Protein AF-A0A838WSV6-F1 (afdb_monomer)

pLDDT: mean 86.78, std 6.26, range [62.66, 94.44]

Structure (mmCIF, N/CA/C/O backbone):
data_AF-A0A838WSV6-F1
#
_entry.id   AF-A0A838WSV6-F1
#
loop_
_atom_site.group_PDB
_atom_site.id
_atom_site.type_symbol
_atom_site.label_atom_id
_atom_site.label_alt_id
_atom_site.label_comp_id
_atom_site.label_asym_id
_atom_site.label_entity_id
_atom_site.label_seq_id
_atom_site.pdbx_PDB_ins_code
_atom_site.Cartn_x
_atom_site.Cartn_y
_atom_site.Cartn_z
_atom_site.occupancy
_atom_site.B_iso_or_equiv
_atom_site.auth_seq_id
_atom_site.auth_comp_id
_atom_site.auth_asym_id
_atom_site.auth_atom_id
_atom_site.pdbx_PDB_model_num
ATOM 1 N N . MET A 1 1 ? 20.507 10.374 -5.908 1.00 62.66 1 MET A N 1
ATOM 2 C CA . MET A 1 1 ? 19.680 9.194 -5.598 1.00 62.66 1 MET A CA 1
ATOM 3 C C . MET A 1 1 ? 18.354 9.724 -5.115 1.00 62.66 1 MET A C 1
ATOM 5 O O . MET A 1 1 ? 18.390 10.450 -4.132 1.00 62.66 1 MET A O 1
ATOM 9 N N . SER A 1 2 ? 17.233 9.409 -5.757 1.00 73.19 2 SER A N 1
ATOM 10 C CA . SER A 1 2 ? 15.965 9.461 -5.020 1.00 73.19 2 SER A CA 1
ATOM 11 C C . SER A 1 2 ? 14.838 8.792 -5.789 1.00 73.19 2 SER A C 1
ATOM 13 O O . SER A 1 2 ? 14.172 9.414 -6.612 1.00 73.19 2 SER A O 1
ATOM 15 N N . ILE A 1 3 ? 14.598 7.529 -5.443 1.00 84.69 3 ILE A N 1
ATOM 16 C CA . ILE A 1 3 ? 13.220 7.062 -5.355 1.00 84.69 3 ILE A CA 1
ATOM 17 C C . ILE A 1 3 ? 12.619 7.745 -4.126 1.00 84.69 3 ILE A C 1
ATOM 19 O O . ILE A 1 3 ? 13.235 7.728 -3.056 1.00 84.69 3 ILE A O 1
ATOM 23 N N . VAL A 1 4 ? 11.454 8.363 -4.273 1.00 89.69 4 VAL A N 1
ATOM 24 C CA . VAL A 1 4 ? 10.705 8.948 -3.156 1.00 89.69 4 VAL A CA 1
ATOM 25 C C . VAL A 1 4 ? 9.427 8.167 -2.913 1.00 89.69 4 VAL A C 1
ATOM 27 O O . VAL A 1 4 ? 8.912 7.500 -3.809 1.00 89.69 4 VAL A O 1
ATOM 30 N N . SER A 1 5 ? 8.917 8.268 -1.688 1.00 88.25 5 SER A N 1
ATOM 31 C CA . SER A 1 5 ? 7.618 7.718 -1.319 1.00 88.25 5 SER A CA 1
ATOM 32 C C . SER A 1 5 ? 6.706 8.824 -0.808 1.00 88.25 5 SER A C 1
ATOM 34 O O . SER A 1 5 ? 7.166 9.751 -0.137 1.00 88.25 5 SER A O 1
ATOM 36 N N . LYS A 1 6 ? 5.418 8.719 -1.123 1.00 90.56 6 LYS A N 1
ATOM 37 C CA . LYS A 1 6 ? 4.352 9.567 -0.594 1.00 90.56 6 LYS A CA 1
ATOM 38 C C . LYS A 1 6 ? 3.283 8.674 0.017 1.00 90.56 6 LYS A C 1
ATOM 40 O O . LYS A 1 6 ? 2.938 7.649 -0.564 1.00 90.56 6 LYS A O 1
ATOM 45 N N . ILE A 1 7 ? 2.764 9.077 1.172 1.00 90.44 7 ILE A N 1
ATOM 46 C CA . ILE A 1 7 ? 1.646 8.406 1.835 1.00 90.44 7 ILE A CA 1
ATOM 47 C C . ILE A 1 7 ? 0.436 9.334 1.766 1.00 90.44 7 ILE A C 1
ATOM 49 O O . ILE A 1 7 ? 0.531 10.490 2.182 1.00 90.44 7 ILE A O 1
ATOM 53 N N . ASN A 1 8 ? -0.684 8.829 1.255 1.00 91.69 8 ASN A N 1
ATOM 54 C CA . ASN A 1 8 ? -1.972 9.513 1.274 1.00 91.69 8 ASN A CA 1
ATOM 55 C C . ASN A 1 8 ? -2.958 8.700 2.122 1.00 91.69 8 ASN A C 1
ATOM 57 O O . ASN A 1 8 ? -2.988 7.471 2.054 1.00 91.69 8 ASN A O 1
ATOM 61 N N . LEU A 1 9 ? -3.776 9.394 2.909 1.00 93.06 9 LEU A N 1
ATOM 62 C CA . LEU A 1 9 ? -4.939 8.799 3.560 1.00 93.06 9 LEU A CA 1
ATOM 63 C C . LEU A 1 9 ? -6.146 9.086 2.676 1.00 93.06 9 LEU A C 1
ATOM 65 O O . LEU A 1 9 ? -6.361 10.241 2.317 1.00 93.06 9 LEU A O 1
ATOM 69 N N . LEU A 1 10 ? -6.912 8.065 2.312 1.00 94.19 10 LEU A N 1
ATOM 70 C CA . LEU A 1 10 ? -8.081 8.202 1.446 1.00 94.19 10 LEU A CA 1
ATOM 71 C C . LEU A 1 10 ? -9.330 7.712 2.179 1.00 94.19 10 LEU A C 1
ATOM 73 O O . LEU A 1 10 ? -9.259 6.829 3.038 1.00 94.19 10 LEU A O 1
ATOM 77 N N . GLN A 1 11 ? -10.480 8.286 1.847 1.00 94.44 11 GLN A N 1
ATOM 78 C CA . GLN A 1 11 ? -11.767 7.838 2.371 1.00 94.44 11 GLN A CA 1
ATOM 79 C C . GLN A 1 11 ? -12.054 6.396 1.946 1.00 94.44 11 GLN A C 1
ATOM 81 O O . GLN A 1 11 ? -11.677 5.982 0.850 1.00 94.44 11 GLN A O 1
ATOM 86 N N . ASP A 1 12 ? -12.758 5.645 2.792 1.00 92.69 12 ASP A N 1
ATOM 87 C CA . ASP A 1 12 ? -13.428 4.432 2.335 1.00 92.69 12 ASP A CA 1
ATOM 88 C C . ASP A 1 12 ? -14.756 4.796 1.661 1.00 92.69 12 ASP A C 1
ATOM 90 O O . ASP A 1 12 ? -15.660 5.341 2.294 1.00 92.69 12 ASP A O 1
ATOM 94 N N . ASN A 1 13 ? -14.867 4.503 0.368 1.00 93.25 13 ASN A N 1
ATOM 95 C CA . ASN A 1 13 ? -16.085 4.655 -0.413 1.00 93.25 13 ASN A CA 1
ATOM 96 C C . ASN A 1 13 ? -16.657 3.267 -0.723 1.00 93.25 13 ASN A C 1
ATOM 98 O O . ASN A 1 13 ? -16.416 2.701 -1.792 1.00 93.25 13 ASN A O 1
ATOM 102 N N . ALA A 1 14 ? -17.368 2.699 0.254 1.00 90.81 14 ALA A N 1
ATOM 103 C CA . ALA A 1 14 ? -17.974 1.368 0.179 1.00 90.81 14 ALA A CA 1
ATOM 104 C C . ALA A 1 14 ? -16.969 0.253 -0.182 1.00 90.81 14 ALA A C 1
ATOM 106 O O . ALA A 1 14 ? -17.236 -0.582 -1.047 1.00 90.81 14 ALA A O 1
ATOM 107 N N . GLY A 1 15 ? -15.805 0.239 0.476 1.00 88.75 15 GLY A N 1
ATOM 108 C CA . GLY A 1 15 ? -14.758 -0.752 0.220 1.00 88.75 15 GLY A CA 1
ATOM 109 C C . GLY A 1 15 ? -13.849 -0.433 -0.970 1.00 88.75 15 GLY A C 1
ATOM 110 O O . GLY A 1 15 ? -13.119 -1.313 -1.423 1.00 88.75 15 GLY A O 1
ATOM 111 N N . THR A 1 16 ? -13.874 0.800 -1.485 1.00 90.50 16 THR A N 1
ATOM 112 C CA . THR A 1 16 ? -12.927 1.284 -2.504 1.00 90.50 16 THR A CA 1
ATOM 113 C C . THR A 1 16 ? -12.288 2.609 -2.078 1.00 90.50 16 THR A C 1
ATOM 115 O O . THR A 1 16 ? -12.935 3.380 -1.365 1.00 90.50 16 THR A O 1
ATOM 118 N N . PRO A 1 17 ? -11.037 2.904 -2.487 1.00 92.06 17 PRO A N 1
ATOM 119 C CA . PRO A 1 17 ? -10.420 4.196 -2.199 1.00 92.06 17 PRO A CA 1
ATOM 120 C C . PRO A 1 17 ? -11.215 5.360 -2.809 1.00 92.06 17 PRO A C 1
ATOM 122 O O . PRO A 1 17 ? -11.495 5.362 -4.007 1.00 92.06 17 PRO A O 1
ATOM 125 N N . GLY A 1 18 ? -11.572 6.341 -1.979 1.00 93.50 18 GLY A N 1
ATOM 126 C CA . GLY A 1 18 ? -12.231 7.585 -2.379 1.00 93.50 18 GLY A CA 1
ATOM 127 C C . GLY A 1 18 ? -11.285 8.789 -2.395 1.00 93.50 18 GLY A C 1
ATOM 128 O O . GLY A 1 18 ? -10.090 8.667 -2.660 1.00 93.50 18 GLY A O 1
ATOM 129 N N . GLU A 1 19 ? -11.828 9.965 -2.082 1.00 94.44 19 GLU A N 1
ATOM 130 C CA . GLU A 1 19 ? -11.070 11.219 -2.030 1.00 94.44 19 GLU A CA 1
ATOM 131 C C . GLU A 1 19 ? -10.015 11.229 -0.916 1.00 94.44 19 GLU A C 1
ATOM 133 O O . GLU A 1 19 ? -10.143 10.551 0.111 1.00 94.44 19 GLU A O 1
ATOM 138 N N . ALA A 1 20 ? -8.983 12.055 -1.093 1.00 94.12 20 ALA A N 1
ATOM 139 C CA . ALA A 1 20 ? -7.959 12.247 -0.076 1.00 94.12 20 ALA A CA 1
ATOM 140 C C . ALA A 1 20 ? -8.540 12.890 1.193 1.00 94.12 20 ALA A C 1
ATOM 142 O O . ALA A 1 20 ? -9.200 13.930 1.159 1.00 94.12 20 ALA A O 1
ATOM 143 N N . LEU A 1 21 ? -8.242 12.285 2.340 1.00 92.94 21 LEU A N 1
ATOM 144 C CA . LEU A 1 21 ? -8.550 12.833 3.650 1.00 92.94 21 LEU A CA 1
ATOM 145 C C . LEU A 1 21 ? -7.638 14.032 3.920 1.00 92.94 21 LEU A C 1
ATOM 147 O O . LEU A 1 21 ? -6.413 13.918 3.947 1.00 92.94 21 LEU A O 1
ATOM 151 N N . THR A 1 22 ? -8.248 15.192 4.148 1.00 85.44 22 THR A N 1
ATOM 152 C CA . THR A 1 22 ? -7.543 16.441 4.475 1.00 85.44 22 THR A CA 1
ATOM 153 C C . THR A 1 22 ? -7.283 16.603 5.974 1.00 85.44 22 THR A C 1
ATOM 155 O O . THR A 1 22 ? -6.425 17.390 6.368 1.00 85.44 22 THR A O 1
ATOM 158 N N . SER A 1 23 ? -7.997 15.845 6.811 1.00 80.94 23 SER A N 1
ATOM 159 C CA . SER A 1 23 ? -7.809 15.784 8.262 1.00 80.94 23 SER A CA 1
ATOM 160 C C . SER A 1 23 ? -7.074 14.506 8.655 1.00 80.94 23 SER A C 1
ATOM 162 O O . SER A 1 23 ? -7.407 13.418 8.189 1.00 80.94 23 SER A O 1
ATOM 164 N N . THR A 1 24 ? -6.116 14.632 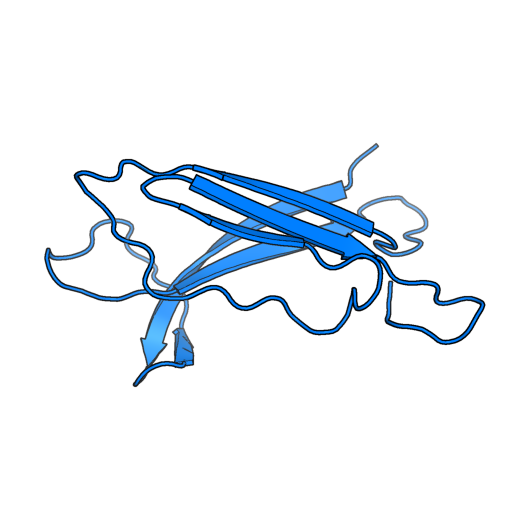9.571 1.00 74.56 24 THR A N 1
ATOM 165 C CA . THR A 1 24 ? -5.426 13.497 10.205 1.00 74.56 24 THR A CA 1
ATOM 166 C C . THR A 1 24 ? -6.136 12.995 11.462 1.00 74.56 24 THR A C 1
ATOM 168 O O . THR A 1 24 ? -5.724 11.994 12.043 1.00 74.56 24 THR A O 1
ATOM 171 N N . GLN A 1 25 ? -7.204 13.671 11.893 1.00 83.94 25 GLN A N 1
ATOM 172 C CA . GLN A 1 25 ? -8.058 13.213 12.982 1.00 83.94 25 GLN A CA 1
ATOM 173 C C . GLN A 1 25 ? -9.210 12.394 12.411 1.00 83.94 25 GLN A C 1
ATOM 175 O O . GLN A 1 25 ? -10.074 12.925 11.711 1.00 83.94 25 GLN A O 1
ATOM 180 N N . LEU A 1 26 ? -9.206 11.102 12.731 1.00 85.44 26 LEU A N 1
ATOM 181 C CA . LEU A 1 26 ? -10.239 10.149 12.351 1.00 85.44 26 LEU A CA 1
ATOM 182 C C . LEU A 1 26 ? -11.021 9.731 13.593 1.00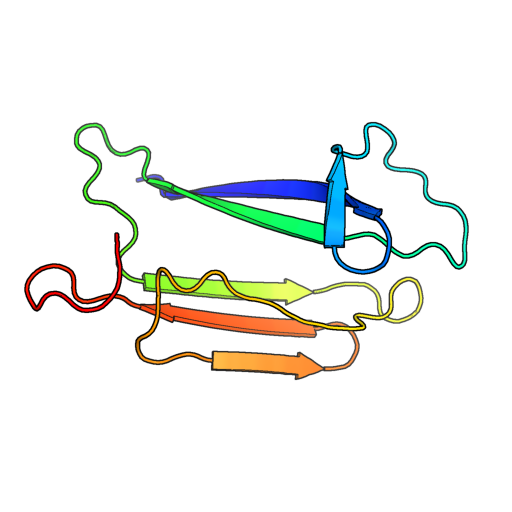 85.44 26 LEU A C 1
ATOM 184 O O . LEU A 1 26 ? -10.448 9.548 14.669 1.00 85.44 26 LEU A O 1
ATOM 188 N N . ALA A 1 27 ? -12.338 9.604 13.451 1.00 86.56 27 ALA A N 1
ATOM 189 C CA . ALA A 1 27 ? -13.173 9.090 14.525 1.00 86.56 27 ALA A CA 1
ATOM 190 C C . ALA A 1 27 ? -12.889 7.595 14.743 1.00 86.56 27 ALA A C 1
ATOM 192 O O . ALA A 1 27 ? -12.595 6.855 13.806 1.00 86.56 27 ALA A O 1
ATOM 193 N N . SER A 1 28 ? -12.999 7.130 15.988 1.00 88.94 28 SER A N 1
ATOM 194 C CA . SER A 1 28 ? -12.867 5.699 16.268 1.00 88.94 28 SER A CA 1
ATOM 195 C C . SER A 1 28 ? -13.938 4.900 15.517 1.00 88.94 28 SER A C 1
ATOM 197 O O . SER A 1 28 ? -15.084 5.337 15.404 1.00 88.94 28 SER A O 1
ATOM 199 N N . GLY A 1 29 ? -13.557 3.732 14.997 1.00 90.06 29 GLY A N 1
ATOM 200 C CA . GLY A 1 29 ? -14.437 2.848 14.229 1.00 90.06 29 GLY A CA 1
ATOM 201 C C . GLY A 1 29 ? -14.551 3.171 12.735 1.00 90.06 29 GLY A C 1
ATOM 202 O O . GLY A 1 29 ? -15.195 2.411 12.017 1.00 90.06 29 GLY A O 1
ATOM 203 N N . THR A 1 30 ? -13.928 4.244 12.235 1.00 90.62 30 THR A N 1
ATOM 204 C CA . THR A 1 30 ? -13.921 4.531 10.791 1.00 90.62 30 THR A CA 1
ATOM 205 C C . THR A 1 30 ? -12.909 3.671 10.040 1.00 90.62 30 THR A C 1
ATOM 207 O O . THR A 1 30 ? -11.803 3.438 10.529 1.00 90.62 30 THR A O 1
ATOM 210 N N . THR A 1 31 ? -13.254 3.267 8.819 1.00 92.56 31 THR A N 1
ATOM 211 C CA . THR A 1 31 ? -12.322 2.658 7.862 1.00 92.56 31 THR A CA 1
ATOM 212 C C . THR A 1 31 ? -11.802 3.717 6.892 1.00 92.56 31 THR A C 1
ATOM 214 O O . THR A 1 31 ? -12.524 4.635 6.507 1.00 92.56 31 THR A O 1
ATOM 217 N N . PHE A 1 32 ? -10.534 3.596 6.516 1.00 93.38 32 PHE A N 1
ATOM 218 C CA . PHE A 1 32 ? -9.867 4.458 5.550 1.00 93.38 32 PHE A CA 1
ATOM 219 C C . PHE A 1 32 ? -8.823 3.643 4.790 1.00 93.38 32 PHE A C 1
ATOM 221 O O . PHE A 1 32 ? -8.412 2.567 5.232 1.00 93.38 32 PHE A O 1
ATOM 228 N N . TRP A 1 33 ? -8.374 4.177 3.664 1.00 93.06 33 TRP A N 1
ATOM 229 C CA . TRP A 1 33 ? -7.316 3.585 2.859 1.00 93.06 33 TRP A CA 1
ATOM 230 C C . TRP A 1 33 ? -5.998 4.310 3.100 1.00 93.06 33 TRP A C 1
ATOM 232 O O . TRP A 1 33 ? -5.957 5.533 3.237 1.00 93.06 33 TRP A O 1
ATOM 242 N N . VAL A 1 34 ? -4.909 3.546 3.120 1.00 91.56 34 VAL A N 1
ATOM 243 C CA . VAL A 1 34 ? -3.548 4.081 3.084 1.00 91.56 34 VAL A CA 1
ATOM 244 C C . VAL A 1 34 ? -2.983 3.785 1.709 1.00 91.56 34 VAL A C 1
ATOM 246 O O . VAL A 1 34 ? -2.731 2.630 1.371 1.00 91.56 34 VAL A O 1
ATOM 249 N N . GLU A 1 35 ? -2.783 4.828 0.916 1.00 91.56 35 GLU A N 1
ATOM 250 C CA . GLU A 1 35 ? -2.128 4.722 -0.380 1.00 91.56 35 GLU A CA 1
ATOM 251 C C . GLU A 1 35 ? -0.651 5.088 -0.233 1.00 91.56 35 GLU A C 1
ATOM 253 O O . GLU A 1 35 ? -0.307 6.120 0.348 1.00 91.56 35 GLU A O 1
ATOM 258 N N . ILE A 1 36 ? 0.224 4.245 -0.780 1.00 89.69 36 ILE A N 1
ATOM 259 C CA . ILE A 1 36 ? 1.664 4.486 -0.822 1.00 89.69 36 ILE A CA 1
ATOM 260 C C . ILE A 1 36 ? 2.086 4.569 -2.278 1.00 89.69 36 ILE A C 1
ATOM 262 O O . ILE A 1 36 ? 2.030 3.584 -3.011 1.00 89.69 36 ILE A O 1
ATOM 266 N N . GLN A 1 37 ? 2.525 5.753 -2.683 1.00 88.88 37 GLN A N 1
ATOM 267 C CA . GLN A 1 37 ? 2.998 6.030 -4.030 1.00 88.88 37 GLN A CA 1
ATOM 268 C C . GLN A 1 37 ? 4.520 6.089 -4.017 1.00 88.88 37 GLN A C 1
ATOM 270 O O . GLN A 1 37 ? 5.114 6.716 -3.139 1.00 88.88 37 GLN A O 1
ATOM 275 N N . LEU A 1 38 ? 5.148 5.439 -4.992 1.00 87.75 38 LEU A N 1
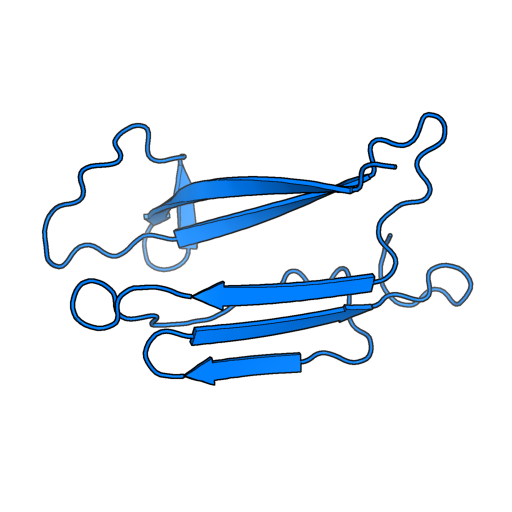ATOM 276 C CA . LEU A 1 38 ? 6.589 5.483 -5.200 1.00 87.75 38 LEU A CA 1
ATOM 277 C C . LEU A 1 38 ? 6.877 6.176 -6.521 1.00 87.75 38 LEU A C 1
ATOM 279 O O . LEU A 1 38 ? 6.190 5.928 -7.509 1.00 87.75 38 LEU A O 1
ATOM 283 N N . GLN A 1 39 ? 7.891 7.033 -6.534 1.00 87.62 39 GLN A N 1
ATOM 284 C CA . GLN A 1 39 ? 8.255 7.790 -7.722 1.00 87.62 39 GLN A CA 1
ATOM 285 C C . GLN A 1 39 ? 9.765 7.799 -7.919 1.00 87.62 39 GLN A C 1
ATOM 287 O O . GLN A 1 39 ? 10.522 8.079 -6.989 1.00 87.62 39 GLN A O 1
ATOM 292 N N . ASP A 1 40 ? 10.189 7.520 -9.149 1.00 89.19 40 ASP A N 1
ATOM 293 C CA . ASP A 1 40 ? 11.560 7.718 -9.599 1.00 89.19 40 ASP A CA 1
ATOM 294 C C . ASP A 1 40 ? 11.773 9.187 -10.002 1.00 89.19 40 ASP A C 1
ATOM 296 O O . ASP A 1 40 ? 11.159 9.667 -10.953 1.00 89.19 40 ASP A O 1
ATOM 300 N N . LEU A 1 41 ? 12.613 9.911 -9.251 1.00 89.38 41 LE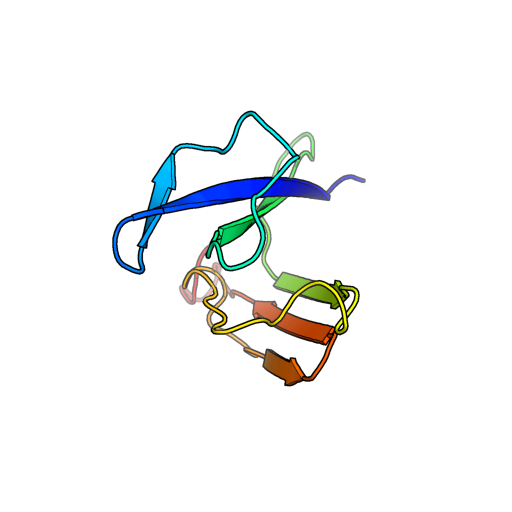U A N 1
ATOM 301 C CA . LEU A 1 41 ? 12.941 11.323 -9.496 1.00 89.38 41 LEU A CA 1
ATOM 302 C C . LEU A 1 41 ? 14.352 11.524 -10.069 1.00 89.38 41 LEU A C 1
ATOM 304 O O . LEU A 1 41 ? 14.909 12.620 -9.969 1.00 89.38 41 LEU A O 1
ATOM 308 N N . HIS A 1 42 ? 14.982 10.489 -10.630 1.00 87.56 42 HIS A N 1
ATOM 309 C CA . HIS A 1 42 ? 16.243 10.690 -11.345 1.00 87.56 42 HIS A CA 1
ATOM 310 C C . HIS A 1 42 ? 16.049 11.629 -12.546 1.00 87.56 42 HIS A C 1
ATOM 312 O O . HIS A 1 42 ? 14.977 11.693 -13.137 1.00 87.56 42 HIS A O 1
ATOM 318 N N . ILE A 1 43 ? 17.115 12.346 -12.929 1.00 86.94 43 ILE A N 1
ATOM 319 C CA . ILE A 1 43 ? 17.095 13.281 -14.070 1.00 86.94 43 ILE A CA 1
ATOM 320 C C . ILE A 1 43 ? 16.667 12.603 -15.383 1.00 86.94 43 ILE A C 1
ATOM 322 O O . ILE A 1 43 ? 16.060 13.243 -16.232 1.00 86.94 43 ILE A O 1
ATOM 326 N N . ASN A 1 44 ? 16.946 11.302 -15.503 1.00 84.56 44 ASN A N 1
ATOM 327 C CA . ASN A 1 44 ? 16.449 10.411 -16.544 1.00 84.56 44 ASN A CA 1
ATOM 328 C C . ASN A 1 44 ? 15.753 9.226 -15.848 1.00 84.56 44 ASN A C 1
ATOM 330 O O . ASN A 1 44 ? 16.424 8.231 -15.552 1.00 84.56 44 ASN A O 1
ATOM 334 N N . PRO A 1 45 ? 14.461 9.343 -15.494 1.00 80.75 45 PRO A N 1
ATOM 335 C CA . PRO A 1 45 ? 13.766 8.299 -14.755 1.00 80.75 45 PRO A CA 1
ATOM 336 C C . PRO A 1 45 ? 13.635 7.056 -15.634 1.00 80.75 45 PRO A C 1
ATOM 338 O O . PRO A 1 45 ? 13.259 7.141 -16.802 1.00 80.75 45 PRO A O 1
ATOM 341 N N . SER A 1 46 ? 13.980 5.905 -15.068 1.00 82.50 46 SER A N 1
ATOM 342 C CA . SER A 1 46 ? 13.901 4.604 -15.750 1.00 82.50 46 SER A CA 1
ATOM 343 C C . SER A 1 46 ? 12.763 3.740 -15.203 1.00 82.50 46 SER A C 1
ATOM 345 O O . SER A 1 46 ? 12.591 2.600 -15.629 1.00 82.50 46 SER A O 1
ATOM 347 N N . GLY A 1 47 ? 11.988 4.295 -14.268 1.00 84.56 47 GLY A N 1
ATOM 348 C CA . GLY A 1 47 ? 10.893 3.606 -13.608 1.00 84.56 47 GLY A CA 1
ATOM 349 C C . GLY A 1 47 ? 11.362 2.743 -12.439 1.00 84.56 47 GLY A C 1
ATOM 350 O O . GLY A 1 47 ? 12.556 2.568 -12.178 1.00 84.56 47 GLY A O 1
ATOM 351 N N . ILE A 1 48 ? 10.400 2.210 -11.694 1.00 85.81 48 ILE A N 1
ATOM 352 C CA . ILE A 1 48 ? 10.656 1.370 -10.524 1.00 85.81 48 ILE A CA 1
ATOM 353 C C . ILE A 1 48 ? 10.448 -0.080 -10.934 1.00 85.81 48 ILE A C 1
ATOM 355 O O . ILE A 1 48 ? 9.329 -0.574 -10.962 1.00 85.81 48 ILE A O 1
ATOM 359 N N . ILE A 1 49 ? 11.543 -0.788 -11.212 1.00 88.00 49 ILE A N 1
ATOM 360 C CA . ILE A 1 49 ? 11.487 -2.209 -11.591 1.00 88.00 49 ILE A CA 1
ATOM 361 C C . ILE A 1 49 ? 11.255 -3.144 -10.402 1.00 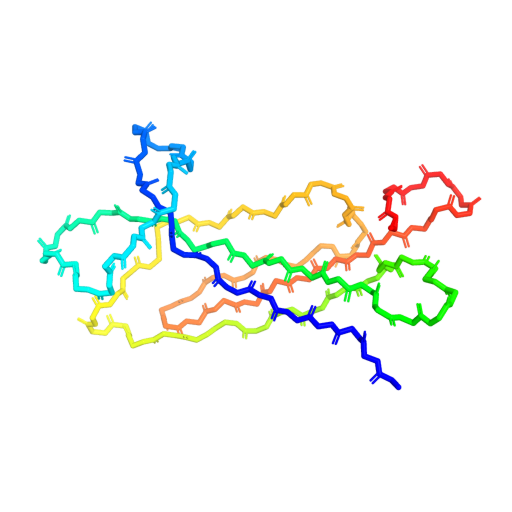88.00 49 ILE A C 1
ATOM 363 O O . ILE A 1 49 ? 10.895 -4.299 -10.580 1.00 88.00 49 ILE A O 1
ATOM 367 N N . SER A 1 50 ? 11.506 -2.699 -9.171 1.00 87.25 50 SER A N 1
ATOM 368 C CA . SER A 1 50 ? 11.190 -3.480 -7.976 1.00 87.25 50 SER A CA 1
ATOM 369 C C . SER A 1 50 ? 11.087 -2.598 -6.749 1.00 87.25 50 SER A C 1
ATOM 371 O O . SER A 1 50 ? 11.733 -1.554 -6.657 1.00 87.25 50 SER A O 1
ATOM 373 N N . SER A 1 51 ? 10.273 -3.035 -5.796 1.00 86.94 51 SER A N 1
ATOM 374 C CA . SER A 1 51 ? 10.153 -2.374 -4.507 1.00 86.94 51 SER A CA 1
ATOM 375 C C . SER A 1 51 ? 9.886 -3.378 -3.400 1.00 86.94 51 SER A C 1
ATOM 377 O O . SER A 1 51 ? 9.269 -4.426 -3.608 1.00 86.94 51 SER A O 1
ATOM 379 N N . LEU A 1 52 ? 10.349 -3.022 -2.207 1.00 87.94 52 LEU A N 1
ATOM 380 C CA . LEU A 1 52 ? 10.013 -3.687 -0.966 1.00 87.94 52 LEU A CA 1
ATOM 381 C C . LEU A 1 52 ? 9.608 -2.625 0.056 1.00 87.94 52 LEU A C 1
ATOM 383 O O . LEU A 1 52 ? 10.422 -1.805 0.480 1.00 87.94 52 LEU A O 1
ATOM 387 N N . LEU A 1 53 ? 8.357 -2.688 0.488 1.00 87.75 53 LEU A N 1
ATOM 388 C CA . LEU A 1 53 ? 7.780 -1.845 1.517 1.00 87.75 53 LEU A CA 1
ATOM 389 C C . LEU A 1 53 ? 7.580 -2.662 2.789 1.00 87.75 53 LEU A C 1
ATOM 391 O O . LEU A 1 53 ? 7.013 -3.753 2.773 1.00 87.75 53 LEU A O 1
ATOM 395 N N . ASN A 1 54 ? 8.040 -2.113 3.908 1.00 90.06 54 ASN A N 1
ATOM 396 C CA . ASN A 1 54 ? 7.724 -2.630 5.232 1.00 90.06 54 ASN A CA 1
ATOM 397 C C . ASN A 1 54 ? 6.902 -1.563 5.949 1.00 90.06 54 ASN A C 1
ATOM 399 O O . ASN A 1 54 ? 7.391 -0.460 6.192 1.00 90.06 54 ASN A O 1
ATOM 403 N N . LEU A 1 55 ? 5.659 -1.895 6.267 1.00 89.81 55 LEU A N 1
ATOM 404 C CA . LEU A 1 55 ? 4.709 -1.028 6.944 1.00 89.81 55 LEU A CA 1
ATOM 405 C C . LEU A 1 55 ? 4.574 -1.470 8.391 1.00 89.81 55 LEU A C 1
ATOM 407 O O . LEU A 1 55 ? 4.551 -2.662 8.693 1.00 89.81 55 LEU A O 1
ATOM 411 N N . LYS A 1 56 ? 4.478 -0.494 9.285 1.00 92.75 56 LYS A N 1
ATOM 412 C CA . LYS A 1 56 ? 4.235 -0.709 10.708 1.00 92.75 56 LYS A CA 1
ATOM 413 C C . LYS A 1 56 ? 3.194 0.284 11.186 1.00 92.75 56 LYS A C 1
ATOM 415 O O . LYS A 1 56 ? 3.197 1.433 10.752 1.00 92.75 56 LYS A O 1
ATOM 420 N N . TRP A 1 57 ? 2.344 -0.158 12.097 1.00 92.38 57 TRP A N 1
ATOM 421 C CA . TRP A 1 57 ? 1.361 0.686 12.768 1.00 92.38 57 TRP A CA 1
ATOM 422 C C . TRP A 1 57 ? 1.187 0.220 14.211 1.00 92.38 57 TRP A C 1
ATOM 424 O O . TRP A 1 57 ? 1.579 -0.894 14.557 1.00 92.38 57 TRP A O 1
ATOM 434 N N . ASP A 1 58 ? 0.613 1.075 15.058 1.00 93.75 58 ASP A N 1
ATOM 435 C CA . ASP A 1 58 ? 0.228 0.680 16.412 1.00 93.75 58 ASP A CA 1
ATOM 436 C C . ASP A 1 58 ? -1.003 -0.241 16.349 1.00 93.75 58 ASP A C 1
ATOM 438 O O . ASP A 1 58 ? -2.084 0.222 15.966 1.00 93.75 58 ASP A O 1
ATOM 442 N N . PRO A 1 59 ? -0.874 -1.529 16.721 1.00 93.25 59 PRO A N 1
ATOM 443 C CA . PRO A 1 59 ? -1.976 -2.479 16.639 1.00 93.25 59 PRO A CA 1
ATOM 444 C C . PRO A 1 59 ? -3.085 -2.221 17.664 1.00 93.25 59 PRO A C 1
ATOM 446 O O . PRO A 1 59 ? -4.166 -2.783 17.522 1.00 93.25 59 PRO A O 1
ATOM 449 N N . ASN A 1 60 ? -2.846 -1.390 18.686 1.00 93.50 60 ASN A N 1
ATOM 450 C CA . ASN A 1 60 ? -3.892 -1.011 19.639 1.00 93.50 60 ASN A CA 1
ATOM 451 C C . ASN A 1 60 ? -4.808 0.084 19.082 1.00 93.50 60 ASN A C 1
ATOM 453 O O . ASN A 1 60 ? -5.951 0.211 19.515 1.00 93.50 60 ASN A O 1
ATOM 457 N N . SER A 1 61 ? -4.301 0.869 18.130 1.00 90.94 61 SER A N 1
ATOM 458 C CA . SER A 1 61 ? -5.007 2.008 17.542 1.00 90.94 61 SER A CA 1
ATOM 459 C C . SER A 1 61 ? -5.592 1.685 16.166 1.00 90.94 61 SER A C 1
ATOM 461 O O . SER A 1 61 ? -6.631 2.227 15.799 1.00 90.94 61 SER A O 1
ATOM 463 N N . LEU A 1 62 ? -4.935 0.813 15.392 1.00 91.94 62 LEU A N 1
ATOM 464 C CA . LEU A 1 62 ? -5.303 0.498 14.013 1.00 91.94 62 LEU A CA 1
ATOM 465 C C . LEU A 1 62 ? -5.281 -1.012 13.759 1.00 91.94 62 LEU A C 1
ATOM 467 O O . LEU A 1 62 ? -4.349 -1.720 14.140 1.00 91.94 62 LEU A O 1
ATOM 471 N N . THR A 1 63 ? -6.284 -1.496 13.030 1.00 91.62 63 THR A N 1
ATOM 472 C CA . THR A 1 63 ? -6.335 -2.871 12.521 1.00 91.62 63 THR A CA 1
ATOM 473 C C . THR A 1 63 ? -6.352 -2.829 11.003 1.00 91.62 63 THR A C 1
ATOM 475 O O . THR A 1 63 ? -7.202 -2.165 10.413 1.00 91.62 63 THR A O 1
ATOM 478 N N . ALA A 1 64 ? -5.423 -3.537 10.364 1.00 89.75 64 ALA A N 1
ATOM 479 C CA . ALA A 1 64 ? -5.434 -3.666 8.917 1.00 89.75 64 ALA A CA 1
ATOM 480 C C . ALA A 1 64 ? -6.422 -4.762 8.501 1.00 89.75 64 ALA A C 1
ATOM 482 O O . ALA A 1 64 ? -6.336 -5.896 8.970 1.00 89.75 64 ALA A O 1
ATOM 483 N N . THR A 1 65 ? -7.370 -4.407 7.639 1.00 85.25 65 THR A N 1
ATOM 484 C CA . THR A 1 65 ? -8.452 -5.297 7.194 1.00 85.25 65 THR A CA 1
ATOM 485 C C . THR A 1 65 ? -8.118 -6.012 5.893 1.00 85.25 65 THR A C 1
ATOM 487 O O . THR A 1 65 ? -8.501 -7.162 5.699 1.00 85.25 65 THR A O 1
ATOM 490 N N . SER A 1 66 ? -7.399 -5.341 4.999 1.00 84.12 66 SER A N 1
ATOM 491 C CA . SER A 1 66 ? -6.986 -5.884 3.714 1.00 84.12 66 SER A CA 1
ATOM 492 C C . SER A 1 66 ? -5.703 -5.216 3.236 1.00 84.12 66 SER A C 1
ATOM 494 O O . SER A 1 66 ? -5.304 -4.158 3.728 1.00 84.12 66 SER A O 1
ATOM 496 N N . LEU A 1 67 ? -5.055 -5.861 2.273 1.00 82.12 67 LEU A N 1
ATOM 497 C CA . LEU A 1 67 ? -3.916 -5.319 1.561 1.00 82.12 67 LEU A CA 1
ATOM 498 C C . LEU A 1 67 ? -4.155 -5.499 0.066 1.00 82.12 67 LEU A C 1
ATOM 500 O O . LEU A 1 67 ? -4.596 -6.558 -0.368 1.00 82.12 67 LEU A O 1
ATOM 504 N N . THR A 1 68 ? -3.877 -4.464 -0.721 1.00 78.19 68 THR A N 1
ATOM 505 C CA . THR A 1 68 ? -3.938 -4.532 -2.182 1.00 78.19 68 THR A CA 1
ATOM 506 C C . THR A 1 68 ? -2.707 -3.858 -2.763 1.00 78.19 68 THR A C 1
ATOM 508 O O . THR A 1 68 ? -2.368 -2.737 -2.389 1.00 78.19 68 THR A O 1
ATOM 511 N N . VAL A 1 69 ? -2.040 -4.542 -3.689 1.00 72.50 69 VAL A N 1
ATOM 512 C CA . VAL A 1 69 ? -0.898 -4.017 -4.443 1.00 72.50 69 VAL A CA 1
ATOM 513 C C . VAL A 1 69 ? -1.335 -3.854 -5.889 1.00 72.50 69 VAL A C 1
ATOM 515 O O . VAL A 1 69 ? -1.854 -4.803 -6.483 1.00 72.50 69 VAL A O 1
ATOM 518 N N . THR A 1 70 ? -1.123 -2.677 -6.477 1.00 69.62 70 THR A N 1
ATOM 519 C CA . THR A 1 70 ? -1.363 -2.462 -7.909 1.00 69.62 70 THR A CA 1
ATOM 520 C C . THR A 1 70 ? -0.512 -3.427 -8.746 1.00 69.62 70 THR A C 1
ATOM 522 O O . THR A 1 70 ? 0.605 -3.801 -8.382 1.00 69.62 70 THR A O 1
ATOM 525 N N . ASN A 1 71 ? -1.053 -3.895 -9.872 1.00 68.88 71 ASN A N 1
ATOM 526 C CA . ASN A 1 71 ? -0.479 -5.013 -10.639 1.00 68.88 71 ASN A CA 1
ATOM 527 C C . ASN A 1 71 ? 0.779 -4.664 -11.461 1.00 68.88 71 ASN A C 1
ATOM 529 O O . ASN A 1 71 ? 1.219 -5.475 -12.271 1.00 68.88 71 ASN A O 1
ATOM 533 N N . SER A 1 72 ? 1.383 -3.493 -11.256 1.00 77.19 72 SER A N 1
ATOM 534 C CA . SER A 1 72 ? 2.547 -3.042 -12.030 1.00 77.19 72 SER A CA 1
ATOM 535 C C . SER A 1 72 ? 3.817 -3.846 -11.730 1.00 77.19 72 SER A C 1
ATOM 537 O O . SER A 1 72 ? 4.663 -3.989 -12.608 1.00 77.19 72 SER A O 1
ATOM 539 N N . LEU A 1 73 ? 3.918 -4.441 -10.535 1.00 83.06 73 LEU A N 1
ATOM 540 C CA . LEU A 1 73 ? 5.054 -5.259 -10.095 1.00 83.06 73 LEU A CA 1
ATOM 541 C C . LEU A 1 73 ? 4.634 -6.729 -9.852 1.00 83.06 73 LEU A C 1
ATOM 543 O O . LEU A 1 73 ? 4.487 -7.146 -8.698 1.00 83.06 73 LEU A O 1
ATOM 547 N N . PRO A 1 74 ? 4.366 -7.522 -10.909 1.00 83.00 74 PRO A N 1
ATOM 548 C CA . PRO A 1 74 ? 3.794 -8.866 -10.784 1.00 83.00 74 PRO A CA 1
ATOM 549 C C . PRO A 1 74 ? 4.798 -9.963 -10.382 1.00 83.00 74 PRO A C 1
ATOM 551 O O . PRO A 1 74 ? 4.381 -11.054 -10.000 1.00 83.00 74 PRO A O 1
ATOM 554 N N . LEU A 1 75 ? 6.107 -9.722 -10.477 1.00 83.44 75 LEU A N 1
ATOM 555 C CA . LEU A 1 75 ? 7.144 -10.714 -10.181 1.00 83.44 75 LEU A CA 1
ATOM 556 C C . LEU A 1 75 ? 7.482 -10.754 -8.693 1.00 83.44 75 LEU A C 1
ATOM 558 O O . LEU A 1 75 ? 7.493 -9.720 -8.034 1.00 83.44 75 LEU A O 1
ATOM 562 N N . LEU A 1 76 ? 7.828 -11.943 -8.186 1.00 83.94 76 LEU A N 1
ATOM 563 C CA . LEU A 1 76 ? 8.318 -12.152 -6.814 1.00 83.94 76 LEU A CA 1
ATOM 564 C C . LEU A 1 76 ? 7.440 -11.469 -5.750 1.00 83.94 76 LEU A C 1
ATOM 566 O O . LEU A 1 76 ? 7.949 -10.916 -4.771 1.00 83.94 76 LEU A O 1
ATOM 570 N N . ARG A 1 77 ? 6.117 -11.490 -5.966 1.00 83.38 77 ARG A N 1
ATOM 571 C CA . ARG A 1 77 ? 5.167 -10.845 -5.067 1.00 83.38 77 ARG A CA 1
ATOM 572 C C . ARG A 1 77 ? 5.271 -11.430 -3.669 1.00 83.38 77 ARG A C 1
ATOM 574 O O . ARG A 1 77 ? 5.262 -12.644 -3.474 1.00 83.38 77 ARG A O 1
ATOM 581 N N . SER A 1 78 ? 5.348 -10.537 -2.698 1.00 82.94 78 SER A N 1
ATOM 582 C CA . SER A 1 78 ? 5.311 -10.867 -1.284 1.00 82.94 78 SER A CA 1
ATOM 583 C C . SER A 1 78 ? 4.266 -9.976 -0.648 1.00 82.94 78 SER A C 1
ATOM 585 O O . SER A 1 78 ? 4.392 -8.760 -0.699 1.00 82.94 78 SER A O 1
ATOM 587 N N . GLU A 1 79 ? 3.232 -10.579 -0.081 1.00 85.19 79 GLU A N 1
ATOM 588 C CA . GLU A 1 79 ? 2.174 -9.885 0.640 1.00 85.19 79 GLU A CA 1
ATOM 589 C C . GLU A 1 79 ? 1.984 -10.640 1.950 1.00 85.19 79 GLU A C 1
ATOM 591 O O . GLU A 1 79 ? 1.409 -11.726 1.990 1.00 85.19 79 GLU A O 1
ATOM 596 N N . ASN A 1 80 ? 2.563 -10.114 3.024 1.00 85.50 80 ASN A N 1
ATOM 597 C CA . ASN A 1 80 ? 2.417 -10.686 4.351 1.00 85.50 80 ASN A CA 1
ATOM 598 C C . ASN A 1 80 ? 1.868 -9.614 5.280 1.00 85.50 80 ASN 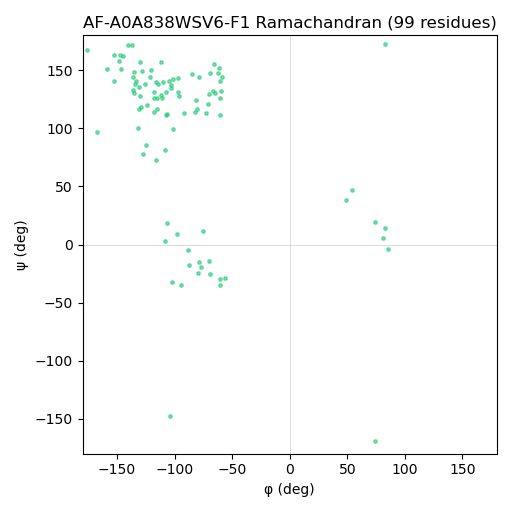A C 1
ATOM 600 O O . ASN A 1 80 ? 2.489 -8.566 5.442 1.00 85.50 80 ASN A O 1
ATOM 604 N N . ILE A 1 81 ? 0.706 -9.881 5.869 1.00 86.81 81 ILE A N 1
ATOM 605 C CA . ILE A 1 81 ? 0.073 -8.999 6.838 1.00 86.81 81 ILE A CA 1
ATOM 606 C C . ILE A 1 81 ? -0.042 -9.716 8.179 1.00 86.81 81 ILE A C 1
ATOM 608 O O . ILE A 1 81 ? -0.473 -10.863 8.262 1.00 86.81 81 ILE A O 1
ATOM 612 N N . THR A 1 82 ? 0.378 -9.029 9.232 1.00 87.50 82 THR A N 1
ATOM 613 C CA . THR A 1 82 ? 0.324 -9.483 10.622 1.00 87.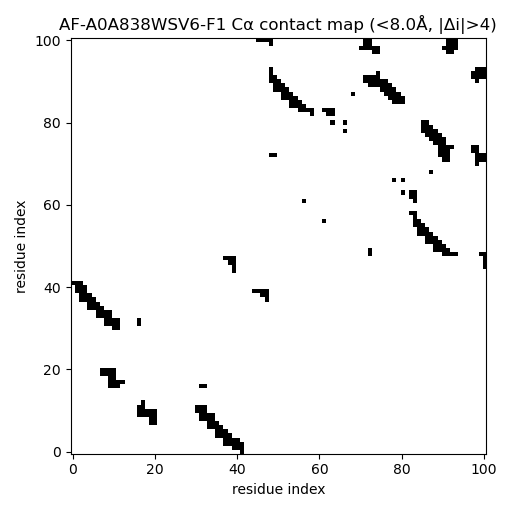50 82 THR A CA 1
ATOM 614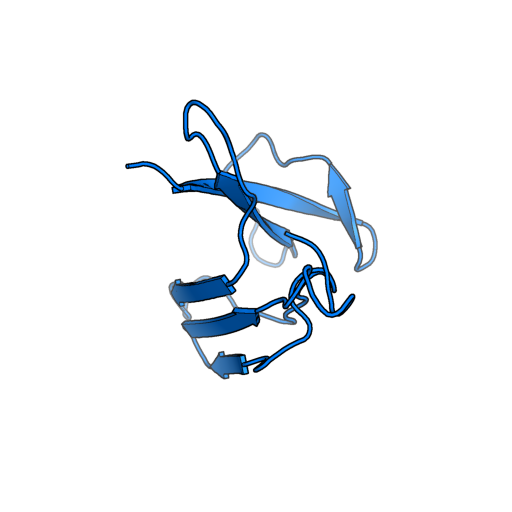 C C . THR A 1 82 ? -0.141 -8.332 11.507 1.00 87.50 82 THR A C 1
ATOM 616 O O . THR A 1 82 ? -0.264 -7.187 11.067 1.00 87.50 82 THR A O 1
ATOM 619 N N . THR A 1 83 ? -0.411 -8.618 12.776 1.00 88.69 83 THR A N 1
ATOM 620 C CA . THR A 1 83 ? -0.820 -7.599 13.743 1.00 88.69 83 THR A CA 1
ATOM 621 C C . THR A 1 83 ? 0.264 -6.525 13.898 1.00 88.69 83 THR A C 1
ATOM 623 O O . THR A 1 83 ? 1.340 -6.794 14.427 1.00 88.69 83 THR A O 1
ATOM 626 N N . GLY A 1 84 ? -0.022 -5.303 13.437 1.00 89.69 84 GLY A N 1
ATOM 627 C CA . GLY A 1 84 ? 0.889 -4.155 13.536 1.00 89.69 84 GLY A CA 1
ATOM 628 C C . GLY A 1 84 ? 1.990 -4.096 12.471 1.00 89.69 84 GLY A C 1
ATOM 629 O O . GLY A 1 84 ? 2.875 -3.241 12.567 1.00 89.69 84 GLY A O 1
ATOM 630 N N . ASN A 1 85 ? 1.991 -4.993 11.476 1.00 92.12 85 ASN A N 1
ATOM 631 C CA . ASN A 1 85 ? 3.038 -5.032 10.455 1.00 92.12 85 ASN A CA 1
ATOM 632 C C . ASN A 1 85 ? 2.550 -5.617 9.122 1.00 92.12 85 ASN A C 1
ATOM 634 O O . ASN A 1 85 ? 1.840 -6.621 9.098 1.00 92.12 85 ASN A O 1
ATOM 638 N N . ALA A 1 86 ? 2.995 -5.030 8.012 1.00 90.31 86 ALA A N 1
ATOM 639 C CA . ALA A 1 86 ? 2.867 -5.632 6.694 1.00 90.31 86 ALA A CA 1
ATOM 640 C C . ALA A 1 86 ? 4.180 -5.546 5.913 1.00 90.31 86 ALA A C 1
ATOM 642 O O . ALA A 1 86 ? 4.858 -4.518 5.915 1.00 90.31 86 ALA A O 1
ATOM 643 N N . ARG A 1 87 ? 4.507 -6.608 5.180 1.00 8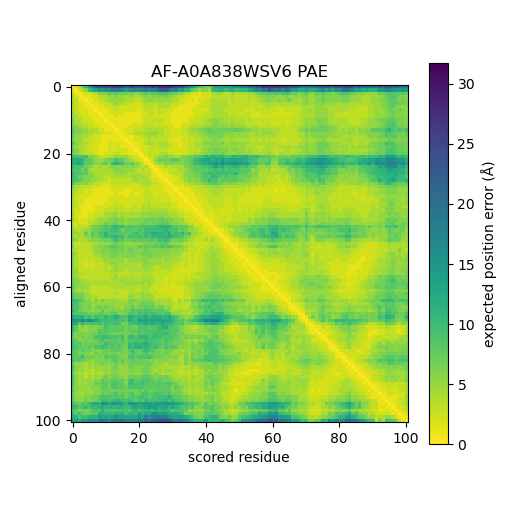8.31 87 ARG A N 1
ATOM 644 C CA . ARG A 1 87 ? 5.592 -6.628 4.201 1.00 88.31 87 ARG A CA 1
ATOM 645 C C . ARG A 1 87 ? 5.011 -6.838 2.819 1.00 88.31 87 ARG A C 1
ATOM 647 O O . ARG A 1 87 ? 4.281 -7.800 2.586 1.00 88.31 87 ARG A O 1
ATOM 654 N N . ILE A 1 88 ? 5.372 -5.932 1.924 1.00 88.44 88 ILE A N 1
ATOM 655 C CA . ILE A 1 88 ? 4.862 -5.875 0.566 1.00 88.44 88 ILE A CA 1
ATOM 656 C C . ILE A 1 88 ? 6.043 -5.775 -0.376 1.00 88.44 88 ILE A C 1
ATOM 658 O O . ILE A 1 88 ? 6.891 -4.904 -0.207 1.00 88.44 88 ILE A O 1
ATOM 662 N N . GLY A 1 89 ? 6.118 -6.642 -1.368 1.00 87.38 89 GLY A N 1
ATOM 663 C CA . GLY A 1 89 ? 7.176 -6.588 -2.360 1.00 87.38 89 GLY A CA 1
ATOM 664 C C . GLY A 1 89 ? 6.712 -7.078 -3.712 1.00 87.38 89 GLY A C 1
ATOM 665 O O . GLY A 1 89 ? 5.744 -7.830 -3.814 1.00 87.38 89 GLY A O 1
ATOM 666 N N . GLY A 1 90 ? 7.432 -6.650 -4.737 1.00 88.50 90 GLY A N 1
ATOM 667 C CA . GLY A 1 90 ? 7.241 -7.115 -6.097 1.00 88.50 90 GLY A CA 1
ATOM 668 C C . GLY A 1 90 ? 8.276 -6.512 -7.035 1.00 88.50 90 GLY A C 1
ATOM 669 O O . GLY A 1 90 ? 8.976 -5.556 -6.689 1.00 88.50 90 GLY A O 1
ATOM 670 N N . GLY A 1 91 ? 8.350 -7.069 -8.235 1.00 88.19 91 GLY A N 1
ATOM 671 C CA . GLY A 1 91 ? 9.154 -6.545 -9.326 1.00 88.19 91 GLY A CA 1
ATOM 672 C C . GLY A 1 91 ? 8.464 -6.639 -10.678 1.00 88.19 91 GLY A C 1
ATOM 673 O O . GLY A 1 91 ? 7.421 -7.270 -10.831 1.00 88.19 91 GLY A O 1
ATOM 674 N N . SER A 1 92 ? 9.076 -6.026 -11.672 1.00 89.12 92 SER A N 1
ATOM 675 C CA . SER A 1 92 ? 8.741 -6.116 -13.081 1.00 89.12 92 SER A CA 1
ATOM 676 C C . SER A 1 92 ? 10.010 -6.416 -13.877 1.00 89.12 92 SER A C 1
ATOM 678 O O . SER A 1 92 ? 11.135 -6.187 -13.430 1.00 89.12 92 SER A O 1
ATOM 680 N N . PHE A 1 93 ? 9.825 -6.976 -15.065 1.00 87.75 93 PHE A N 1
ATOM 681 C CA . PHE A 1 93 ? 10.862 -7.140 -16.072 1.00 87.75 93 PHE A CA 1
ATOM 682 C C . PHE A 1 93 ? 10.344 -6.547 -17.391 1.00 87.75 93 PHE A C 1
ATOM 684 O O . PHE A 1 93 ? 9.880 -7.292 -18.263 1.00 87.75 93 PHE A O 1
ATOM 691 N N . PRO A 1 94 ? 10.366 -5.204 -17.530 1.00 85.12 94 PRO A N 1
ATOM 692 C CA . PRO A 1 94 ? 9.792 -4.518 -18.688 1.00 85.12 94 PRO A CA 1
ATOM 693 C C . PRO A 1 94 ? 10.443 -4.930 -20.011 1.00 85.12 94 PRO A C 1
ATOM 695 O O . PRO A 1 94 ? 9.749 -5.062 -21.014 1.00 85.12 94 PRO A O 1
ATOM 698 N N . GLU A 1 95 ? 11.751 -5.209 -20.009 1.00 85.88 95 GLU A N 1
ATOM 699 C CA . GLU A 1 95 ? 12.492 -5.679 -21.192 1.00 85.88 95 GLU A CA 1
ATOM 700 C C . GLU A 1 95 ? 11.952 -7.011 -21.740 1.00 85.88 95 GLU A C 1
ATOM 702 O O . GLU A 1 95 ? 11.996 -7.251 -22.944 1.00 85.88 95 GLU A O 1
ATOM 707 N N . GLY A 1 96 ? 11.399 -7.861 -20.870 1.00 85.00 96 GLY A N 1
ATOM 708 C CA . GLY A 1 96 ? 10.713 -9.100 -21.246 1.00 85.00 96 GLY A CA 1
ATOM 709 C C . GLY A 1 96 ? 9.189 -8.982 -21.302 1.00 85.00 96 GLY A C 1
ATOM 710 O O . GLY A 1 96 ? 8.517 -10.005 -21.408 1.00 85.00 96 GLY A O 1
ATOM 711 N N . GLY A 1 97 ? 8.632 -7.771 -21.195 1.00 84.94 97 GLY A N 1
ATOM 712 C CA . GLY A 1 97 ? 7.191 -7.514 -21.260 1.00 84.94 97 GLY A CA 1
ATOM 713 C C . GLY A 1 97 ? 6.389 -7.935 -20.023 1.00 84.94 97 GLY A C 1
ATOM 714 O O . GLY A 1 97 ? 5.174 -8.105 -20.121 1.00 84.94 97 GLY A O 1
ATOM 715 N N . ILE A 1 98 ? 7.030 -8.127 -18.864 1.00 84.94 98 ILE A N 1
ATOM 716 C CA . ILE A 1 98 ? 6.353 -8.566 -17.635 1.00 84.94 98 ILE A CA 1
ATOM 717 C C . ILE A 1 98 ? 6.248 -7.404 -16.645 1.00 84.94 98 ILE A C 1
ATOM 719 O O . ILE A 1 98 ? 7.244 -6.986 -16.061 1.00 84.94 98 ILE A O 1
ATOM 723 N N . GLY A 1 99 ? 5.030 -6.929 -16.389 1.00 80.69 99 GLY A N 1
ATOM 724 C CA . GLY A 1 99 ? 4.800 -5.772 -15.520 1.00 80.69 99 GLY A CA 1
ATOM 725 C C . GLY A 1 99 ? 5.191 -4.449 -16.179 1.00 80.69 99 GLY A C 1
ATOM 726 O O . GLY A 1 99 ? 5.411 -4.379 -17.386 1.00 80.69 99 GLY A O 1
ATOM 727 N N . GLN A 1 100 ? 5.230 -3.386 -15.382 1.00 75.81 100 GLN A N 1
ATOM 728 C CA . GLN A 1 100 ? 5.545 -2.025 -15.821 1.00 75.81 100 GLN A CA 1
ATOM 729 C C . GLN A 1 100 ? 6.521 -1.395 -14.817 1.00 75.81 100 GLN A C 1
ATOM 731 O O . GLN A 1 100 ? 6.509 -1.761 -13.639 1.00 75.81 100 GLN A O 1
ATOM 736 N N . ALA A 1 101 ? 7.396 -0.510 -15.292 1.00 63.91 101 ALA A N 1
ATOM 737 C CA . ALA A 1 101 ? 8.320 0.269 -14.468 1.00 63.91 101 ALA A CA 1
ATOM 738 C C . ALA A 1 101 ? 7.890 1.734 -14.433 1.00 63.91 101 ALA A C 1
ATOM 740 O O . ALA A 1 101 ? 7.357 2.202 -15.465 1.00 63.91 101 ALA A O 1
#

Organism: NCBI:txid2585140

Mean predicted aligned error: 5.43 Å

Radius of gyration: 15.32 Å; Cα contacts (8 Å, |Δi|>4): 172; chains: 1; bounding box: 38×29×41 Å

Foldseek 3Di:
DDWDKDKFKAADDPNDGHHTDPDPDDDPPGDIDIDMDIDQPPPDGPDDQKDKDKFFDDLVRDDDDDDDDPLQFVAPFDWDDDRGITITIGGADVVVPGGHD

Solvent-accessible surface area (backbone atoms only — not comparable to full-atom values): 6292 Å² total; per-residue (Å²): 138,47,75,46,77,48,80,46,47,20,34,52,52,92,88,39,79,48,60,72,53,89,64,93,77,74,65,90,90,68,71,65,36,81,46,78,48,75,45,58,66,47,97,74,59,82,47,57,43,59,52,76,48,78,48,73,54,59,55,91,82,47,80,86,88,79,87,86,75,76,73,41,35,66,40,81,64,40,84,46,80,54,93,34,36,34,40,40,32,23,18,29,43,55,96,79,69,39,46,45,76

Secondary structure (DSSP, 8-state):
--EEEEEEEEEESSSSEEEEP--S---TT--EEEEEEEEE-SSS----SEEEEEEE--TTT---------TT--EEEEEEEETTEEEEEEE-BGGGTBS--

Sequence (101 aa):
MSIVSKINLLQDNAGTPGEALTSTQLASGTTFWVEIQLQDLHINPSGIISSLLNLKWDPNSLTATSLTVTNSLPLLRSENITTGNARIGGGSFPEGGIGQA